Protein AF-A0A7L9BY11-F1 (afdb_monomer_lite)

Sequence (146 aa):
MDKNAKIKVGVSAGLLALAVGLYFWTSTGAIDVPDTDDTRTYWYCTEAQKSFSLSGPQSATDVRMVRRSLAGDAETPSARRSEKVNVVQALSPYSGKYTGVPAVKCPKCGEIFEERDDAGQPRNCPKCGTDPTADEPPPESPTQPE

Structure (mmCIF, N/CA/C/O backbone):
data_AF-A0A7L9BY11-F1
#
_entry.id   AF-A0A7L9BY11-F1
#
loop_
_atom_site.group_PDB
_atom_site.id
_atom_site.type_symbol
_atom_site.label_atom_id
_atom_site.label_alt_id
_atom_site.label_comp_id
_atom_site.label_asym_id
_atom_site.label_entity_id
_atom_site.label_seq_id
_atom_site.pdbx_PDB_ins_code
_atom_site.Cartn_x
_atom_site.Cartn_y
_atom_site.Cartn_z
_atom_site.occupancy
_atom_site.B_iso_or_equiv
_atom_site.auth_seq_id
_atom_site.auth_comp_id
_atom_site.auth_asym_id
_atom_site.auth_atom_id
_atom_site.pdbx_PDB_model_num
ATOM 1 N N . MET A 1 1 ? 39.161 -11.912 -53.872 1.00 53.38 1 MET A N 1
ATOM 2 C CA . MET A 1 1 ? 38.139 -11.786 -52.808 1.00 53.38 1 MET A CA 1
ATOM 3 C C . MET A 1 1 ? 37.625 -13.172 -52.474 1.00 53.38 1 MET A C 1
ATOM 5 O O . MET A 1 1 ? 36.821 -13.720 -53.223 1.00 53.38 1 MET A O 1
ATOM 9 N N . ASP A 1 2 ? 38.148 -13.752 -51.399 1.00 54.22 2 ASP A N 1
ATOM 10 C CA . ASP A 1 2 ? 37.860 -15.119 -50.980 1.00 54.22 2 ASP A CA 1
ATOM 11 C C . ASP A 1 2 ? 36.375 -15.340 -50.701 1.00 54.22 2 ASP A C 1
ATOM 13 O O . ASP A 1 2 ? 35.759 -14.646 -49.888 1.00 54.22 2 ASP A O 1
ATOM 17 N N . LYS A 1 3 ? 35.798 -16.351 -51.361 1.00 59.38 3 LYS A N 1
ATOM 18 C CA . LYS A 1 3 ? 34.407 -16.791 -51.153 1.00 59.38 3 LYS A CA 1
ATOM 19 C C . LYS A 1 3 ? 34.126 -17.085 -49.671 1.00 59.38 3 LYS A C 1
ATOM 21 O O . LYS A 1 3 ? 33.031 -16.816 -49.185 1.00 59.38 3 LYS A O 1
ATOM 26 N N . ASN A 1 4 ? 35.153 -17.509 -48.937 1.00 59.31 4 ASN A N 1
ATOM 27 C CA . ASN A 1 4 ? 35.103 -17.786 -47.504 1.00 59.31 4 ASN A CA 1
ATOM 28 C C . ASN A 1 4 ? 34.907 -16.530 -46.635 1.00 59.31 4 ASN A C 1
ATOM 30 O O . ASN A 1 4 ? 34.325 -16.629 -45.558 1.00 59.31 4 ASN A O 1
ATOM 34 N N . ALA A 1 5 ? 35.339 -15.346 -47.087 1.00 59.44 5 ALA A N 1
ATOM 35 C CA . ALA A 1 5 ? 35.132 -14.096 -46.351 1.00 59.44 5 ALA A CA 1
ATOM 36 C C . ALA A 1 5 ? 33.681 -13.599 -46.470 1.00 59.44 5 ALA A C 1
ATOM 38 O O . ALA A 1 5 ? 33.098 -13.152 -45.487 1.00 59.44 5 ALA A O 1
ATOM 39 N N . LYS A 1 6 ? 33.058 -13.753 -47.648 1.00 56.91 6 LYS A N 1
ATOM 40 C CA . LYS A 1 6 ? 31.658 -13.351 -47.882 1.00 56.91 6 LYS A CA 1
ATOM 41 C C . LYS A 1 6 ? 30.661 -14.202 -47.088 1.00 56.91 6 LYS A C 1
ATOM 43 O O . LYS A 1 6 ? 29.692 -13.666 -46.561 1.00 56.91 6 LYS A O 1
ATOM 48 N N . ILE A 1 7 ? 30.926 -15.503 -46.951 1.00 67.56 7 ILE A N 1
ATOM 49 C CA . ILE A 1 7 ? 30.073 -16.419 -46.176 1.00 67.56 7 ILE A CA 1
ATOM 50 C C . ILE A 1 7 ? 30.144 -16.091 -44.676 1.00 67.56 7 ILE A C 1
ATOM 52 O O . ILE A 1 7 ? 29.112 -16.026 -44.015 1.00 67.56 7 ILE A O 1
ATOM 56 N N . LYS A 1 8 ? 31.339 -15.800 -44.141 1.00 60.94 8 LYS A N 1
ATOM 57 C CA . LYS A 1 8 ? 31.513 -15.447 -42.720 1.00 60.94 8 LYS A CA 1
ATOM 58 C C . LYS A 1 8 ? 30.801 -14.145 -42.340 1.00 60.94 8 LYS A C 1
ATOM 60 O O . LYS A 1 8 ? 30.159 -14.100 -41.296 1.00 60.94 8 LYS A O 1
ATOM 65 N N . VAL A 1 9 ? 30.863 -13.127 -43.202 1.00 69.19 9 VAL A N 1
ATOM 66 C CA . VAL A 1 9 ? 30.178 -11.839 -42.982 1.00 69.19 9 VAL A CA 1
ATOM 67 C C . VAL A 1 9 ? 28.652 -11.986 -43.059 1.00 69.19 9 VAL A C 1
ATOM 69 O O . VAL A 1 9 ? 27.933 -11.367 -42.277 1.00 69.19 9 VAL A O 1
ATOM 72 N N . GLY A 1 10 ? 28.144 -12.843 -43.952 1.00 69.56 10 GLY A N 1
ATOM 73 C CA . GLY A 1 10 ? 26.708 -13.127 -44.044 1.00 69.56 10 GLY A CA 1
ATOM 74 C C . GLY A 1 10 ? 26.154 -13.829 -42.800 1.00 69.56 10 GLY A C 1
ATOM 75 O O . GLY A 1 10 ? 25.101 -13.450 -42.293 1.00 69.56 10 GLY A O 1
ATOM 76 N N . VAL A 1 11 ? 26.891 -14.807 -42.263 1.00 74.06 11 VAL A N 1
ATOM 77 C CA . VAL A 1 11 ? 26.480 -15.552 -41.059 1.00 74.06 11 VAL A CA 1
ATOM 78 C C . VAL A 1 11 ? 26.507 -14.665 -39.812 1.00 74.06 11 VAL A C 1
ATOM 80 O O . VAL A 1 11 ? 25.577 -14.718 -39.008 1.00 74.06 11 VAL A O 1
ATOM 83 N N . SER A 1 12 ? 27.522 -13.806 -39.659 1.00 73.50 12 SER A N 1
ATOM 84 C CA . SER A 1 12 ? 27.594 -12.895 -38.511 1.00 73.50 12 SER A CA 1
ATOM 85 C C . SER A 1 12 ? 26.471 -11.858 -38.525 1.00 73.50 12 SER A C 1
ATOM 87 O O . SER A 1 12 ? 25.883 -11.592 -37.483 1.00 73.50 12 SER A O 1
ATOM 89 N N . ALA A 1 13 ? 26.132 -11.307 -39.696 1.00 77.94 13 ALA A N 1
ATOM 90 C CA . ALA A 1 13 ? 25.023 -10.363 -39.828 1.00 77.94 13 ALA A CA 1
ATOM 91 C C . ALA A 1 13 ? 23.664 -11.024 -39.529 1.00 77.94 13 ALA A C 1
ATOM 93 O O . ALA A 1 13 ? 22.828 -10.425 -38.855 1.00 77.94 13 ALA A O 1
ATOM 94 N N . GLY A 1 14 ? 23.469 -12.273 -39.968 1.00 82.19 14 GLY A N 1
ATOM 95 C CA . GLY A 1 14 ? 22.258 -13.046 -39.679 1.00 82.19 14 GLY A CA 1
ATOM 96 C C . GLY A 1 14 ? 22.066 -13.323 -38.186 1.00 82.19 14 GLY A C 1
ATOM 97 O O . GLY A 1 14 ? 20.981 -13.093 -37.659 1.00 82.19 14 GLY A O 1
ATOM 98 N N . LEU A 1 15 ? 23.124 -13.741 -37.483 1.00 83.56 15 LEU A N 1
ATOM 99 C CA . LEU A 1 15 ? 23.082 -13.958 -36.030 1.00 83.56 15 LEU A CA 1
ATOM 100 C C . LEU A 1 15 ? 22.786 -12.670 -35.256 1.00 83.56 15 LEU A C 1
ATOM 102 O O . LEU A 1 15 ? 22.026 -12.698 -34.291 1.00 83.56 15 LEU A O 1
ATOM 106 N N . LEU A 1 16 ? 23.349 -11.542 -35.692 1.00 85.25 16 LEU A N 1
ATOM 107 C CA . LEU A 1 16 ? 23.141 -10.249 -35.040 1.00 85.25 16 LEU A CA 1
ATOM 108 C C . LEU A 1 16 ? 21.697 -9.760 -35.225 1.00 85.25 16 LEU A C 1
ATOM 110 O O . LEU A 1 16 ? 21.071 -9.325 -34.263 1.00 85.25 16 LEU A O 1
ATOM 114 N N . ALA A 1 17 ? 21.130 -9.918 -36.423 1.00 83.38 17 ALA A N 1
ATOM 115 C CA . ALA A 1 17 ? 19.723 -9.611 -36.677 1.00 83.38 17 ALA A CA 1
ATOM 116 C C . ALA A 1 17 ? 18.775 -10.504 -35.856 1.00 83.38 17 ALA A C 1
ATOM 118 O O . ALA A 1 17 ? 17.784 -10.019 -35.313 1.00 83.38 17 ALA A O 1
ATOM 119 N N . LEU A 1 18 ? 19.103 -11.792 -35.713 1.00 84.56 18 LEU A N 1
ATOM 120 C CA . LEU A 1 18 ? 18.311 -12.744 -34.932 1.00 84.56 18 LEU A CA 1
ATOM 121 C C . LEU A 1 18 ? 18.376 -12.429 -33.429 1.00 84.56 18 LEU A C 1
ATOM 123 O O . LEU A 1 18 ? 17.349 -12.442 -32.756 1.00 84.56 18 LEU A O 1
ATOM 127 N N . ALA A 1 19 ? 19.550 -12.051 -32.915 1.00 83.62 19 ALA A N 1
ATOM 128 C CA . ALA A 1 19 ? 19.715 -11.611 -31.531 1.00 83.62 19 ALA A CA 1
ATOM 129 C C . ALA A 1 19 ? 18.934 -10.320 -31.231 1.00 83.62 19 ALA A C 1
ATOM 131 O O . ALA A 1 19 ? 18.273 -10.232 -30.199 1.00 83.62 19 ALA A O 1
ATOM 132 N N . VAL A 1 20 ? 18.954 -9.339 -32.141 1.00 83.62 20 VAL A N 1
ATOM 133 C CA . VAL A 1 20 ? 18.178 -8.095 -31.991 1.00 83.62 20 VAL A CA 1
ATOM 134 C C . VAL A 1 20 ? 16.675 -8.369 -32.068 1.00 83.62 20 VAL A C 1
ATOM 136 O O . VAL A 1 20 ? 15.919 -7.825 -31.267 1.00 83.62 20 VAL A O 1
ATOM 139 N N . GLY A 1 21 ? 16.238 -9.247 -32.976 1.00 81.38 21 GLY A N 1
ATOM 140 C CA . GLY A 1 21 ? 14.839 -9.664 -33.079 1.00 81.38 21 GLY A CA 1
ATOM 141 C C . GLY A 1 21 ? 14.340 -10.371 -31.817 1.00 81.38 21 GLY A C 1
ATOM 142 O O . GLY A 1 21 ? 13.270 -10.038 -31.315 1.00 81.38 21 GLY A O 1
ATOM 143 N N . LEU A 1 22 ? 15.138 -11.285 -31.253 1.00 81.25 22 LEU A N 1
ATOM 144 C CA . LEU A 1 22 ? 14.827 -11.940 -29.978 1.00 81.25 22 LEU A CA 1
ATOM 145 C C . LEU A 1 22 ? 14.803 -10.945 -28.817 1.00 81.25 22 LEU A C 1
ATOM 147 O O . LEU A 1 22 ? 13.892 -10.995 -27.997 1.00 81.25 22 LEU A O 1
ATOM 151 N N . TYR A 1 23 ? 15.752 -10.008 -28.770 1.00 80.12 23 TYR A N 1
ATOM 152 C CA . TYR A 1 23 ? 15.766 -8.962 -27.751 1.00 80.12 23 TYR A CA 1
ATOM 153 C C . TYR A 1 23 ? 14.482 -8.124 -27.797 1.00 80.12 23 TYR A C 1
ATOM 155 O O . TYR A 1 23 ? 13.833 -7.971 -26.768 1.00 80.12 23 TYR A O 1
ATOM 163 N N . PHE A 1 24 ? 14.060 -7.673 -28.983 1.00 77.00 24 PHE A N 1
ATOM 164 C CA . PHE A 1 24 ? 12.824 -6.898 -29.162 1.00 77.00 24 PHE A CA 1
ATOM 165 C C . PHE A 1 24 ? 11.550 -7.705 -28.860 1.00 77.00 24 PHE A C 1
ATOM 167 O O . PHE A 1 24 ? 10.586 -7.174 -28.310 1.00 77.00 24 PHE A O 1
ATOM 174 N N . TRP A 1 25 ? 11.540 -9.002 -29.182 1.00 70.50 25 TRP A N 1
ATOM 175 C CA . TRP A 1 25 ? 10.428 -9.888 -28.832 1.00 70.50 25 TRP A CA 1
ATOM 176 C C . TRP A 1 25 ? 10.331 -10.063 -27.312 1.00 70.50 25 TRP A C 1
ATOM 178 O O . TRP A 1 25 ? 9.256 -9.937 -26.739 1.00 70.50 25 TRP A O 1
ATOM 188 N N . THR A 1 26 ? 11.452 -10.301 -26.630 1.00 68.12 26 THR A N 1
ATOM 189 C CA . THR A 1 26 ? 11.452 -10.489 -25.169 1.00 68.12 26 THR A CA 1
ATOM 190 C C . THR A 1 26 ? 11.222 -9.195 -24.382 1.00 68.12 26 THR A C 1
ATOM 192 O O . THR A 1 26 ? 10.656 -9.249 -23.295 1.00 68.12 26 THR A O 1
ATOM 195 N N . SER A 1 27 ? 11.597 -8.028 -24.915 1.00 62.12 27 SER A N 1
ATOM 196 C CA . SER A 1 27 ? 11.446 -6.740 -24.222 1.00 62.12 27 SER A CA 1
ATOM 197 C C . SER A 1 27 ? 10.051 -6.120 -24.334 1.00 62.12 27 SER A C 1
ATOM 199 O O . SER A 1 27 ? 9.725 -5.226 -23.558 1.00 62.12 27 SER A O 1
ATOM 201 N N . THR A 1 28 ? 9.204 -6.607 -25.246 1.00 58.94 28 THR A N 1
ATOM 202 C CA . THR A 1 28 ? 7.790 -6.191 -25.338 1.00 58.94 28 THR A CA 1
ATOM 203 C C . THR A 1 28 ? 6.874 -6.949 -24.377 1.00 58.94 28 THR A C 1
ATOM 205 O O . THR A 1 28 ? 5.695 -6.623 -24.280 1.00 58.94 28 THR A O 1
ATOM 208 N N . GLY A 1 29 ? 7.411 -7.889 -23.593 1.00 52.03 29 GLY A N 1
ATOM 209 C CA . GLY A 1 29 ? 6.720 -8.542 -22.480 1.00 52.03 29 GLY A CA 1
ATOM 210 C C . GLY A 1 29 ? 6.534 -7.640 -21.258 1.00 52.03 29 GLY A C 1
ATOM 211 O O . GLY A 1 29 ? 6.698 -8.110 -20.133 1.00 52.03 29 GLY A O 1
ATOM 212 N N . ALA A 1 30 ? 6.218 -6.356 -21.454 1.00 50.78 30 ALA A N 1
ATOM 213 C CA . ALA A 1 30 ? 5.637 -5.553 -20.392 1.00 50.78 30 ALA A CA 1
ATOM 214 C C . ALA A 1 30 ? 4.298 -6.212 -20.062 1.00 50.78 30 ALA A C 1
ATOM 216 O O . ALA A 1 30 ? 3.322 -6.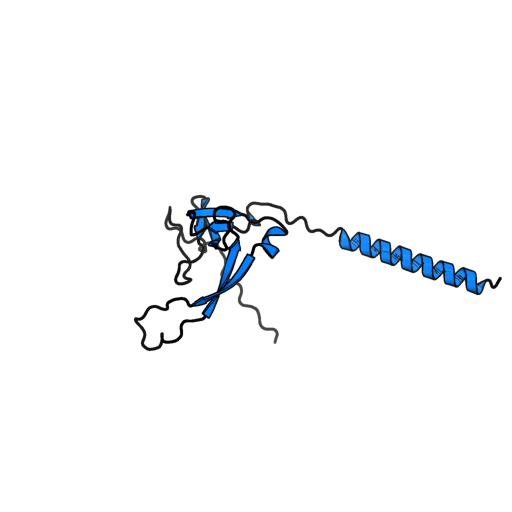073 -20.793 1.00 50.78 30 ALA A O 1
ATOM 217 N N . ILE A 1 31 ? 4.299 -7.036 -19.017 1.00 51.31 31 ILE A N 1
ATOM 218 C CA . ILE A 1 31 ? 3.078 -7.534 -18.409 1.00 51.31 31 ILE A CA 1
ATOM 219 C C . ILE A 1 31 ? 2.357 -6.270 -17.953 1.00 51.31 31 ILE A C 1
ATOM 221 O O . ILE A 1 31 ? 2.720 -5.684 -16.932 1.00 51.31 31 ILE A O 1
ATOM 225 N N . ASP A 1 32 ? 1.396 -5.812 -18.754 1.00 49.28 32 ASP A N 1
ATOM 226 C CA . ASP A 1 32 ? 0.355 -4.909 -18.298 1.00 49.28 32 ASP A CA 1
ATOM 227 C C . ASP A 1 32 ? -0.341 -5.672 -17.178 1.00 49.28 32 ASP A C 1
ATOM 229 O O . ASP A 1 32 ? -1.215 -6.499 -17.427 1.00 49.28 32 ASP A O 1
ATOM 233 N N . VAL A 1 33 ? 0.138 -5.491 -15.944 1.00 49.84 33 VAL A N 1
ATOM 234 C CA . VAL A 1 33 ? -0.576 -5.949 -14.760 1.00 49.84 33 VAL A CA 1
ATOM 235 C C . VAL A 1 33 ? -1.893 -5.196 -14.839 1.00 49.84 33 VAL A C 1
ATOM 237 O O . VAL A 1 33 ? -1.875 -3.966 -14.711 1.00 49.84 33 VAL A O 1
ATOM 240 N N . PRO A 1 34 ? -3.005 -5.880 -15.156 1.00 48.09 34 PRO A N 1
ATOM 241 C CA . PRO A 1 34 ? -4.259 -5.189 -15.357 1.00 48.09 34 PRO A CA 1
ATOM 242 C C . PRO A 1 34 ? -4.559 -4.436 -14.062 1.00 48.09 34 PRO A C 1
ATOM 244 O O . PRO A 1 34 ? -4.440 -5.012 -12.983 1.00 48.09 34 PRO A O 1
ATOM 247 N N . ASP A 1 35 ? -4.890 -3.147 -14.153 1.00 52.00 35 ASP A N 1
ATOM 248 C CA . ASP A 1 35 ? -5.332 -2.319 -13.017 1.00 52.00 35 ASP A CA 1
ATOM 249 C C . ASP A 1 35 ? -6.783 -2.693 -12.659 1.00 52.00 35 ASP A C 1
ATOM 251 O O . ASP A 1 35 ? -7.708 -1.884 -12.714 1.00 52.00 35 ASP A O 1
ATOM 255 N N . THR A 1 36 ? -6.999 -3.984 -12.412 1.00 55.97 36 THR A N 1
ATOM 256 C CA . THR A 1 36 ? -8.236 -4.550 -11.882 1.00 55.97 36 THR A CA 1
ATOM 257 C C . THR A 1 36 ? -8.296 -4.301 -10.379 1.00 55.97 36 THR A C 1
ATOM 259 O O . THR A 1 36 ? -7.268 -4.237 -9.709 1.00 55.97 36 THR A O 1
ATOM 262 N N . ASP A 1 37 ? -9.502 -4.180 -9.824 1.00 56.12 37 ASP A N 1
ATOM 263 C CA . ASP A 1 37 ? -9.706 -3.913 -8.388 1.00 56.12 37 ASP A CA 1
ATOM 264 C C . ASP A 1 37 ? -9.043 -4.984 -7.489 1.00 56.12 37 ASP A C 1
ATOM 266 O O . ASP A 1 37 ? -8.661 -4.684 -6.358 1.00 56.12 37 ASP A O 1
ATOM 270 N N . ASP A 1 38 ? -8.845 -6.191 -8.039 1.00 52.34 38 ASP A N 1
ATOM 271 C CA . ASP A 1 38 ? -8.228 -7.362 -7.400 1.00 52.34 38 ASP A CA 1
ATOM 272 C C . ASP A 1 38 ? -6.686 -7.325 -7.349 1.00 52.34 38 ASP A C 1
ATOM 274 O O . ASP A 1 38 ? -6.077 -8.040 -6.559 1.00 52.34 38 ASP A O 1
ATOM 278 N N . THR A 1 39 ? -6.026 -6.502 -8.172 1.00 54.03 39 THR A N 1
ATOM 279 C CA . THR A 1 39 ? -4.550 -6.377 -8.226 1.00 54.03 39 THR A CA 1
ATOM 280 C C . THR A 1 39 ? -4.046 -5.064 -7.626 1.00 54.03 39 THR A C 1
ATOM 282 O O . THR A 1 39 ? -2.833 -4.855 -7.512 1.00 54.03 39 THR A O 1
ATOM 285 N N . ARG A 1 40 ? -4.951 -4.162 -7.220 1.00 64.25 40 ARG A N 1
ATOM 286 C CA . ARG A 1 40 ? -4.578 -2.906 -6.565 1.00 64.25 40 ARG A CA 1
ATOM 287 C C . ARG A 1 40 ? -4.056 -3.168 -5.165 1.00 64.25 40 ARG A C 1
ATOM 289 O O . ARG A 1 40 ? -4.785 -3.590 -4.274 1.00 64.25 40 ARG A O 1
ATOM 296 N N . THR A 1 41 ? -2.797 -2.803 -4.949 1.00 74.88 41 THR A N 1
ATOM 297 C CA . THR A 1 41 ? -2.281 -2.656 -3.588 1.00 74.88 41 THR A CA 1
ATOM 298 C C . THR A 1 41 ? -2.868 -1.385 -2.983 1.00 74.88 41 THR A C 1
ATOM 300 O O . THR A 1 41 ? -2.621 -0.267 -3.451 1.00 74.88 41 THR A O 1
ATOM 303 N N . TYR A 1 42 ? -3.703 -1.561 -1.963 1.00 85.94 42 TYR A N 1
ATOM 304 C CA . TYR A 1 42 ? -4.261 -0.452 -1.207 1.00 85.94 42 TYR A CA 1
ATOM 305 C C . TYR A 1 42 ? -3.270 -0.005 -0.137 1.00 85.94 42 TYR A C 1
ATOM 307 O O . TYR A 1 42 ? -2.629 -0.810 0.538 1.00 85.94 42 TYR A O 1
ATOM 315 N N . TRP A 1 43 ? -3.180 1.306 0.037 1.00 89.50 43 TRP A N 1
ATOM 316 C CA . TRP A 1 43 ? -2.357 1.952 1.046 1.00 89.50 43 TRP A CA 1
ATOM 317 C C . TRP A 1 43 ? -3.208 2.916 1.855 1.00 89.50 43 TRP A C 1
ATOM 319 O O . TRP A 1 43 ? -4.142 3.528 1.338 1.00 89.50 43 TRP A O 1
ATOM 329 N N . TYR A 1 44 ? -2.878 3.085 3.128 1.00 89.56 44 TYR A N 1
ATOM 330 C CA . TYR A 1 44 ? -3.585 3.984 4.026 1.00 89.56 44 TYR A CA 1
ATOM 331 C C . TYR A 1 44 ? -2.616 5.002 4.612 1.00 89.56 44 TYR A C 1
ATOM 333 O O . TYR A 1 44 ? -1.611 4.647 5.220 1.00 89.56 44 TYR A O 1
ATOM 341 N N . CYS A 1 45 ? -2.885 6.290 4.409 1.00 90.62 45 CYS A N 1
ATOM 342 C CA . CYS A 1 45 ? -2.088 7.353 5.005 1.00 90.62 45 CYS A CA 1
ATOM 343 C C . CYS A 1 45 ? -2.537 7.578 6.451 1.00 90.62 45 CYS A C 1
ATOM 345 O O . CYS A 1 45 ? -3.635 8.086 6.677 1.00 90.62 45 CYS A O 1
ATOM 347 N N . THR A 1 46 ? -1.673 7.280 7.420 1.00 87.56 46 THR A N 1
ATOM 348 C CA . THR A 1 46 ? -1.998 7.437 8.847 1.00 87.56 46 THR A CA 1
ATOM 349 C C . THR A 1 46 ? -2.114 8.900 9.291 1.00 87.56 46 THR A C 1
ATOM 351 O O . THR A 1 46 ? -2.945 9.207 10.139 1.00 87.56 46 THR A O 1
ATOM 354 N N . GLU A 1 47 ? -1.358 9.829 8.685 1.00 89.25 47 GLU A N 1
ATOM 355 C CA . GLU A 1 47 ? -1.463 11.272 8.987 1.00 89.25 47 GLU A CA 1
ATOM 356 C C . GLU A 1 47 ? -2.760 11.893 8.441 1.00 89.25 47 GLU A C 1
ATOM 358 O O . GLU A 1 47 ? -3.387 12.711 9.107 1.00 89.25 47 GLU A O 1
ATOM 363 N N . ALA A 1 48 ? -3.156 11.525 7.218 1.00 88.06 48 ALA A N 1
ATOM 364 C CA . ALA A 1 48 ? -4.310 12.122 6.538 1.00 88.06 48 ALA A CA 1
ATOM 365 C C . ALA A 1 48 ? -5.611 11.326 6.724 1.00 88.06 48 ALA A C 1
ATOM 367 O O . ALA A 1 48 ? -6.661 11.804 6.302 1.00 88.06 48 ALA A O 1
ATOM 368 N N . GLN A 1 49 ? -5.528 10.120 7.299 1.00 89.75 49 GLN A N 1
ATOM 369 C CA . GLN A 1 49 ? -6.628 9.163 7.447 1.00 89.75 49 GLN A CA 1
ATOM 370 C C . GLN A 1 49 ? -7.380 8.912 6.131 1.00 89.75 49 GLN A C 1
ATOM 372 O O . GLN A 1 49 ? -8.606 8.975 6.059 1.00 89.75 49 GLN A O 1
ATOM 377 N N . LYS A 1 50 ? -6.621 8.690 5.052 1.00 88.31 50 LYS A N 1
ATOM 378 C CA . LYS A 1 50 ? -7.153 8.485 3.698 1.00 88.31 50 LYS A CA 1
ATOM 379 C C . LYS A 1 50 ? -6.449 7.334 3.003 1.00 88.31 50 LYS A C 1
ATOM 381 O O . LYS A 1 50 ? -5.218 7.251 3.032 1.00 88.31 50 LYS A O 1
ATOM 386 N N . SER A 1 51 ? -7.234 6.494 2.337 1.00 89.31 51 SER A N 1
ATOM 387 C CA . SER A 1 51 ? -6.732 5.437 1.468 1.00 89.31 51 SER A CA 1
ATOM 388 C C . SER A 1 51 ? -6.278 5.985 0.115 1.00 89.31 51 SER A C 1
ATOM 390 O O . SER A 1 51 ? -6.890 6.908 -0.420 1.00 89.31 51 SER A O 1
ATOM 392 N N . PHE A 1 52 ? -5.252 5.377 -0.465 1.00 88.31 52 PHE A N 1
ATOM 393 C CA . PHE A 1 52 ? -4.785 5.615 -1.827 1.00 88.31 52 PHE A CA 1
ATOM 394 C C . PHE A 1 52 ? -4.289 4.302 -2.444 1.00 88.31 52 PHE A C 1
ATOM 396 O O . PHE A 1 52 ? -4.045 3.328 -1.737 1.00 88.31 52 PHE A O 1
ATOM 403 N N . SER A 1 53 ? -4.153 4.260 -3.765 1.00 84.06 53 SER A N 1
ATOM 404 C CA . SER A 1 53 ? -3.605 3.111 -4.489 1.00 84.06 53 SER A CA 1
ATOM 405 C C . SER A 1 53 ? -2.290 3.498 -5.145 1.00 84.06 53 SER A C 1
ATOM 407 O O . SER A 1 53 ? -2.201 4.570 -5.746 1.00 84.06 53 SER A O 1
ATOM 409 N N . LEU A 1 54 ? -1.301 2.613 -5.080 1.00 78.56 54 LEU A N 1
ATOM 410 C CA . LEU A 1 54 ? -0.121 2.698 -5.935 1.00 78.56 54 LEU A CA 1
ATOM 411 C C . LEU A 1 54 ? -0.335 1.740 -7.108 1.00 78.56 54 LEU A C 1
ATOM 413 O O . LEU A 1 54 ? -0.534 0.546 -6.894 1.00 78.56 54 LEU A O 1
ATOM 417 N N . SER A 1 55 ? -0.329 2.257 -8.337 1.00 67.06 55 SER A N 1
ATOM 418 C CA . SER A 1 55 ? -0.460 1.446 -9.551 1.00 67.06 55 SER A CA 1
ATOM 419 C C . SER A 1 55 ? 0.856 1.400 -10.333 1.00 67.06 55 SER A C 1
ATOM 421 O O . SER A 1 55 ? 1.631 2.360 -10.374 1.00 67.06 55 SER A O 1
ATOM 423 N N . GLY A 1 56 ? 1.129 0.247 -10.949 1.00 66.19 56 GLY A N 1
ATOM 424 C CA . GLY A 1 56 ? 2.263 0.056 -11.852 1.00 66.19 56 GLY A CA 1
ATOM 425 C C . GLY A 1 56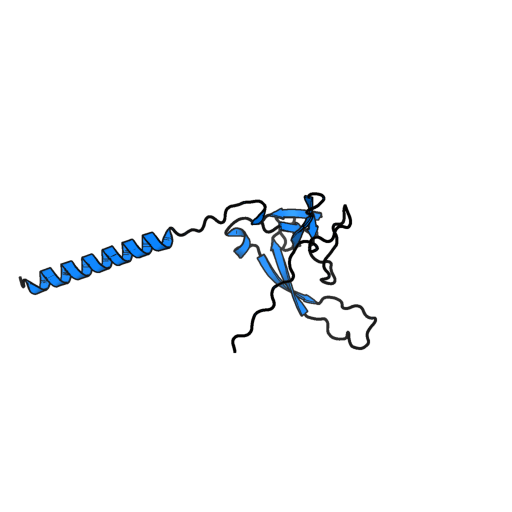 ? 3.648 0.294 -11.213 1.00 66.19 56 GLY A C 1
ATOM 426 O O . GLY A 1 56 ? 3.849 -0.010 -10.032 1.00 66.19 56 GLY A O 1
ATOM 427 N N . PRO A 1 57 ? 4.633 0.818 -11.973 1.00 57.78 57 PRO A N 1
ATOM 428 C CA . PRO A 1 57 ? 6.034 0.918 -11.544 1.00 57.78 57 PRO A CA 1
ATOM 429 C C . PRO A 1 57 ? 6.285 1.898 -10.383 1.00 57.78 57 PRO A C 1
ATOM 431 O O . PRO A 1 57 ? 7.338 1.825 -9.754 1.00 57.78 57 PRO A O 1
ATOM 434 N N . GLN A 1 58 ? 5.325 2.773 -10.058 1.00 58.00 58 GLN A N 1
ATOM 435 C CA . GLN A 1 58 ? 5.413 3.699 -8.917 1.00 58.00 58 GLN A CA 1
ATOM 436 C C . GLN A 1 58 ? 5.420 2.960 -7.572 1.00 58.00 58 GLN A C 1
ATOM 438 O O . GLN A 1 58 ? 6.060 3.400 -6.621 1.00 58.00 58 GLN A O 1
ATOM 443 N N . SER A 1 59 ? 4.798 1.777 -7.509 1.00 61.81 59 SER A N 1
ATOM 444 C CA . SER A 1 59 ? 4.832 0.918 -6.318 1.00 61.81 59 SER A CA 1
ATOM 445 C C . SER A 1 59 ? 6.254 0.509 -5.902 1.00 61.81 59 SER A C 1
ATOM 447 O O . SER A 1 59 ? 6.503 0.300 -4.720 1.00 61.81 59 SER A O 1
ATOM 449 N N . ALA A 1 60 ? 7.208 0.432 -6.837 1.00 59.81 60 ALA A N 1
ATOM 450 C CA . ALA A 1 60 ? 8.575 0.008 -6.540 1.00 59.81 60 ALA A CA 1
ATOM 451 C C . ALA A 1 60 ? 9.472 1.145 -6.015 1.00 59.81 60 ALA A C 1
ATOM 453 O O . ALA A 1 60 ? 10.396 0.883 -5.248 1.00 59.81 60 ALA A O 1
ATOM 454 N N . THR A 1 61 ? 9.228 2.397 -6.422 1.00 64.44 61 THR A N 1
ATOM 455 C CA . THR A 1 61 ? 10.026 3.563 -5.992 1.00 64.44 61 THR A CA 1
ATOM 456 C C . THR A 1 61 ? 9.468 4.234 -4.751 1.00 64.44 61 THR A C 1
ATOM 458 O O . THR A 1 61 ? 10.226 4.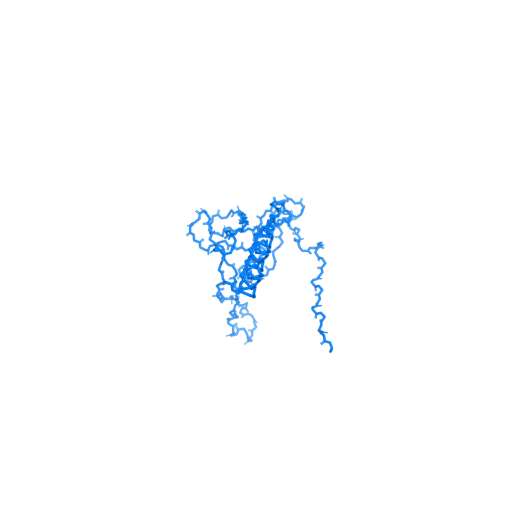771 -3.945 1.00 64.44 61 THR A O 1
ATOM 461 N N . ASP A 1 62 ? 8.148 4.185 -4.587 1.00 78.12 62 ASP A N 1
ATOM 462 C CA . ASP A 1 62 ? 7.452 4.935 -3.548 1.00 78.12 62 ASP A CA 1
ATOM 463 C C . ASP A 1 62 ? 7.265 4.108 -2.277 1.00 78.12 62 ASP A C 1
ATOM 465 O O . ASP A 1 62 ? 6.741 4.610 -1.287 1.00 78.12 62 ASP A O 1
ATOM 469 N N . VAL A 1 63 ? 7.736 2.859 -2.272 1.00 82.81 63 VAL A N 1
ATOM 470 C CA . VAL A 1 63 ? 7.676 1.943 -1.136 1.00 82.81 63 VAL A CA 1
ATOM 471 C C . VAL A 1 63 ? 9.075 1.688 -0.585 1.00 82.81 63 VAL A C 1
ATOM 473 O O . VAL A 1 63 ? 10.014 1.375 -1.311 1.00 82.81 63 VAL A O 1
ATOM 476 N N . ARG A 1 64 ? 9.220 1.782 0.738 1.00 83.38 64 ARG A N 1
ATOM 477 C CA . ARG A 1 64 ? 10.467 1.494 1.452 1.00 83.38 64 ARG A CA 1
ATOM 478 C C . ARG A 1 64 ? 10.232 0.570 2.639 1.00 83.38 64 ARG A C 1
ATOM 480 O O . ARG A 1 64 ? 9.220 0.669 3.330 1.00 83.38 64 ARG A O 1
ATOM 487 N N . MET A 1 65 ? 11.215 -0.274 2.934 1.00 79.38 65 MET A N 1
ATOM 488 C CA . MET A 1 65 ? 11.249 -1.019 4.191 1.00 79.38 65 MET A CA 1
ATOM 489 C C . MET A 1 65 ? 11.892 -0.172 5.286 1.00 79.38 65 MET A C 1
ATOM 491 O O . MET A 1 65 ? 13.020 0.301 5.144 1.00 79.38 65 MET A O 1
ATOM 495 N N . VAL A 1 66 ? 11.184 -0.002 6.398 1.00 76.44 66 VAL A N 1
ATOM 496 C CA . VAL A 1 66 ? 11.669 0.703 7.584 1.00 76.44 66 VAL A CA 1
ATOM 497 C C . VAL A 1 66 ? 11.694 -0.261 8.757 1.00 76.44 66 VAL A C 1
ATOM 499 O O . VAL A 1 66 ? 10.730 -0.973 9.016 1.00 76.44 66 VAL A O 1
ATOM 502 N N . ARG A 1 67 ? 12.793 -0.270 9.511 1.00 73.88 67 ARG A N 1
ATOM 503 C CA . ARG A 1 67 ? 12.840 -0.975 10.794 1.00 73.88 67 ARG A CA 1
ATOM 504 C C . ARG A 1 67 ? 12.106 -0.153 11.842 1.00 73.88 67 ARG A C 1
ATOM 506 O O . ARG A 1 67 ? 12.581 0.921 12.210 1.00 73.88 67 ARG A O 1
ATOM 513 N N . ARG A 1 68 ? 10.985 -0.670 12.340 1.00 68.25 68 ARG A N 1
ATOM 514 C CA . ARG A 1 68 ? 10.245 -0.091 13.461 1.00 68.25 68 ARG A CA 1
ATOM 515 C C . ARG A 1 68 ? 10.413 -1.000 14.677 1.00 68.25 68 ARG A C 1
ATOM 517 O O . ARG A 1 68 ? 10.340 -2.219 14.575 1.00 68.25 68 ARG A O 1
ATOM 524 N N . SER A 1 69 ? 10.686 -0.404 15.829 1.00 62.03 69 SER A N 1
ATOM 525 C CA . SER A 1 69 ? 10.554 -1.083 17.116 1.00 62.03 69 SER A CA 1
ATOM 526 C C . SER A 1 69 ? 9.086 -1.034 17.515 1.00 62.03 69 SER A C 1
ATOM 528 O O . SER A 1 69 ? 8.590 0.051 17.820 1.00 62.03 69 SER A O 1
ATOM 530 N N . LEU A 1 70 ? 8.400 -2.175 17.470 1.00 60.59 70 LEU A N 1
ATOM 531 C CA . LEU A 1 70 ? 7.058 -2.291 18.036 1.00 60.59 70 LEU A CA 1
ATOM 532 C C . LEU A 1 70 ? 7.195 -2.331 19.562 1.00 60.59 70 LEU A C 1
ATOM 534 O O . LEU A 1 70 ? 8.093 -2.992 20.098 1.00 60.59 70 LEU A O 1
ATOM 538 N N . ALA A 1 71 ? 6.361 -1.564 20.259 1.00 55.78 71 ALA A N 1
ATO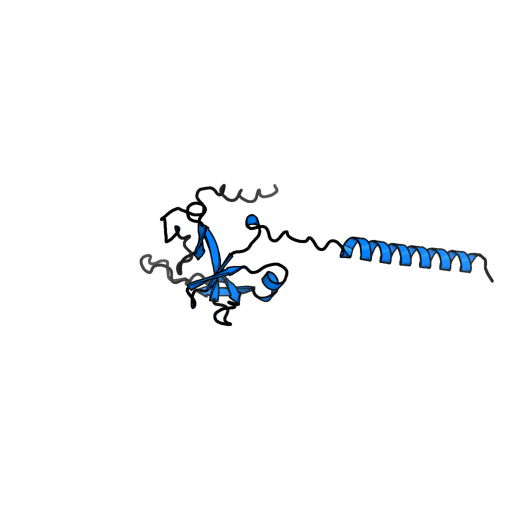M 539 C CA . ALA A 1 71 ? 6.267 -1.652 21.707 1.00 55.78 71 ALA A CA 1
ATOM 540 C C . ALA A 1 71 ? 5.507 -2.943 22.029 1.00 55.78 71 ALA A C 1
ATOM 542 O O . ALA A 1 71 ? 4.299 -3.003 21.844 1.00 55.78 71 ALA A O 1
ATOM 543 N N . GLY A 1 72 ? 6.225 -3.993 22.432 1.00 50.72 72 GLY A N 1
ATOM 544 C CA . GLY A 1 72 ? 5.590 -5.191 22.976 1.00 50.72 72 GLY A CA 1
ATOM 545 C C . GLY A 1 72 ? 4.932 -4.866 24.315 1.00 50.72 72 GLY A C 1
ATOM 546 O O . GLY A 1 72 ? 5.499 -4.106 25.107 1.00 50.72 72 GLY A O 1
ATOM 547 N N . ASP A 1 73 ? 3.748 -5.425 24.557 1.00 47.81 73 ASP A N 1
ATOM 548 C CA . ASP A 1 73 ? 3.002 -5.226 25.797 1.00 47.81 73 ASP A CA 1
ATOM 549 C C . ASP A 1 73 ? 3.866 -5.582 27.014 1.00 47.81 73 ASP A C 1
ATOM 551 O O . ASP A 1 73 ? 4.419 -6.679 27.139 1.00 47.81 73 ASP A O 1
ATOM 555 N N . ALA A 1 74 ? 3.995 -4.620 27.927 1.00 46.62 74 ALA A N 1
ATOM 556 C CA . ALA A 1 74 ? 4.892 -4.660 29.079 1.00 46.62 74 ALA A CA 1
ATOM 557 C C . ALA A 1 74 ? 4.450 -5.630 30.199 1.00 46.62 74 ALA A C 1
ATOM 559 O O . ALA A 1 74 ? 4.917 -5.509 31.331 1.00 46.62 74 ALA A O 1
ATOM 560 N N . GLU A 1 75 ? 3.563 -6.587 29.916 1.00 51.66 75 GLU A N 1
ATOM 561 C CA . GLU A 1 75 ? 3.002 -7.498 30.923 1.00 51.66 75 GLU A CA 1
ATOM 562 C C . GLU A 1 75 ? 3.753 -8.831 31.048 1.00 51.66 75 GLU A C 1
ATOM 564 O O . GLU A 1 75 ? 3.510 -9.587 31.987 1.00 51.66 75 GLU A O 1
ATOM 569 N N . THR A 1 76 ? 4.726 -9.119 30.174 1.00 47.34 76 THR A N 1
ATOM 570 C CA . THR A 1 76 ? 5.576 -10.314 30.308 1.00 47.34 76 THR A CA 1
ATOM 571 C C . THR A 1 76 ? 7.035 -9.946 30.618 1.00 47.34 76 THR A C 1
ATOM 573 O O . THR A 1 76 ? 7.643 -9.144 29.908 1.00 47.34 76 THR A O 1
ATOM 576 N N . PRO A 1 77 ? 7.671 -10.544 31.650 1.00 47.78 77 PRO A N 1
ATOM 577 C CA . PRO A 1 77 ? 9.055 -10.230 32.027 1.00 47.78 77 PRO A CA 1
ATOM 578 C C . PRO A 1 77 ? 10.107 -10.611 30.964 1.00 47.78 77 PRO A C 1
ATOM 580 O O . PRO A 1 77 ? 11.281 -10.265 31.106 1.00 47.78 77 PRO A O 1
ATOM 583 N N . SER A 1 78 ? 9.705 -11.289 29.885 1.00 46.47 78 SER A N 1
ATOM 584 C CA . SER A 1 78 ? 10.522 -11.577 28.701 1.00 46.47 78 SER A CA 1
ATOM 585 C C . SER A 1 78 ? 10.503 -10.464 27.637 1.00 46.47 78 SER A C 1
ATOM 587 O O . SER A 1 78 ? 11.342 -10.491 26.735 1.00 46.47 78 SER A O 1
ATOM 589 N N . ALA A 1 79 ? 9.640 -9.444 27.752 1.00 45.47 79 ALA A N 1
ATOM 590 C CA . ALA A 1 79 ? 9.422 -8.375 26.762 1.00 45.47 79 ALA A CA 1
ATOM 591 C C . ALA A 1 79 ? 10.530 -7.294 26.695 1.00 45.47 79 ALA A C 1
ATOM 593 O O . ALA A 1 79 ? 10.301 -6.159 26.283 1.00 45.47 79 ALA A O 1
ATOM 594 N N . ARG A 1 80 ? 11.775 -7.614 27.080 1.00 43.62 80 ARG A N 1
ATOM 595 C CA . ARG A 1 80 ? 12.917 -6.677 26.983 1.00 43.62 80 ARG A CA 1
ATOM 596 C C . ARG A 1 80 ? 13.546 -6.577 25.591 1.00 43.62 80 ARG A C 1
ATOM 598 O O . ARG A 1 80 ? 14.498 -5.816 25.417 1.00 43.62 80 ARG A O 1
ATOM 605 N N . ARG A 1 81 ? 13.047 -7.301 24.590 1.00 48.03 81 ARG A N 1
ATOM 606 C CA . ARG A 1 81 ? 13.408 -7.043 23.193 1.00 48.03 81 ARG A CA 1
ATOM 607 C C . ARG A 1 81 ? 12.285 -6.256 22.554 1.00 48.03 81 ARG A C 1
ATOM 609 O O . ARG A 1 81 ? 11.260 -6.824 22.215 1.00 48.03 81 ARG A O 1
ATOM 616 N N . SER A 1 82 ? 12.522 -4.966 22.340 1.00 53.38 82 SER A N 1
ATOM 617 C CA . SER A 1 82 ? 11.890 -4.273 21.226 1.00 53.38 82 SER A CA 1
ATOM 618 C C . SER A 1 82 ? 12.183 -5.087 19.968 1.00 53.38 82 SER A C 1
ATOM 620 O O . SER A 1 82 ? 13.310 -5.106 19.461 1.00 53.38 82 SER A O 1
ATOM 622 N N . GLU A 1 83 ? 11.196 -5.855 19.523 1.00 58.72 83 GLU A N 1
ATOM 623 C CA . GLU A 1 83 ? 11.329 -6.638 18.313 1.00 58.72 83 GLU A CA 1
ATOM 624 C C . GLU A 1 83 ? 11.383 -5.645 17.153 1.00 58.72 83 GLU A C 1
ATOM 626 O O . GLU A 1 83 ? 10.490 -4.817 16.949 1.00 58.72 83 GLU A O 1
ATOM 631 N N . LYS A 1 84 ? 12.529 -5.622 16.467 1.00 61.56 84 LYS A N 1
ATOM 632 C CA . LYS A 1 84 ? 12.736 -4.754 15.311 1.00 61.56 84 LYS A CA 1
ATOM 633 C C . LYS A 1 84 ? 12.062 -5.429 14.131 1.00 61.56 84 LYS A C 1
ATOM 635 O O . LYS A 1 84 ? 12.666 -6.291 13.498 1.00 61.56 84 LYS A O 1
ATOM 640 N N . VAL A 1 85 ? 10.833 -5.028 13.847 1.00 67.12 85 VAL A N 1
ATOM 641 C CA . VAL A 1 85 ? 10.074 -5.539 12.709 1.00 67.12 85 VAL A CA 1
ATOM 642 C C . VAL A 1 85 ? 10.351 -4.656 11.496 1.00 67.12 85 VAL A C 1
ATOM 644 O O . VAL A 1 85 ? 10.447 -3.428 11.598 1.00 67.12 85 VAL A O 1
ATOM 647 N N . ASN A 1 86 ? 10.540 -5.283 10.336 1.00 71.12 86 ASN A N 1
ATOM 648 C CA . ASN A 1 86 ? 10.584 -4.557 9.073 1.00 71.12 86 ASN A CA 1
ATOM 649 C C . ASN A 1 86 ? 9.141 -4.247 8.673 1.00 71.12 86 ASN A C 1
ATOM 651 O O . ASN A 1 86 ? 8.361 -5.156 8.416 1.00 71.12 86 ASN A O 1
ATOM 655 N N . VAL A 1 87 ? 8.797 -2.966 8.642 1.00 75.56 87 VAL A N 1
ATOM 656 C CA . VAL A 1 87 ? 7.484 -2.474 8.234 1.00 75.56 87 VAL A CA 1
ATOM 657 C C . VAL A 1 87 ? 7.631 -1.801 6.882 1.00 75.56 87 VAL A C 1
ATOM 659 O O . VAL A 1 87 ? 8.565 -1.029 6.650 1.00 75.56 87 VAL A O 1
ATOM 662 N N . VAL A 1 88 ? 6.706 -2.097 5.982 1.00 83.38 88 VAL A N 1
ATOM 663 C CA . VAL A 1 88 ? 6.663 -1.485 4.661 1.00 83.38 88 VAL A CA 1
ATOM 664 C C . VAL A 1 88 ? 5.937 -0.141 4.761 1.00 83.38 88 VAL A C 1
ATOM 666 O O . VAL A 1 88 ? 4.860 -0.061 5.344 1.00 83.38 88 VAL A O 1
ATOM 669 N N . GLN A 1 89 ? 6.534 0.924 4.223 1.00 87.06 89 GLN A N 1
ATOM 670 C CA . GLN A 1 89 ? 5.939 2.259 4.177 1.00 87.06 89 GLN A CA 1
ATOM 671 C C . GLN A 1 89 ? 5.926 2.812 2.755 1.00 87.06 89 GLN A C 1
ATOM 673 O O . GLN A 1 89 ? 6.963 2.811 2.094 1.00 87.06 89 GLN A O 1
ATOM 678 N N . ALA A 1 90 ? 4.793 3.364 2.334 1.00 88.69 90 ALA A N 1
ATOM 679 C CA . ALA A 1 90 ? 4.632 4.082 1.076 1.00 88.69 90 ALA A CA 1
ATOM 680 C C . ALA A 1 90 ? 4.682 5.604 1.259 1.00 88.69 90 ALA A C 1
ATOM 682 O O . ALA A 1 90 ? 4.218 6.141 2.273 1.00 88.69 90 ALA A O 1
ATOM 683 N N . LEU A 1 91 ? 5.204 6.308 0.257 1.00 89.31 91 LEU A N 1
ATOM 684 C CA . LEU A 1 91 ? 5.097 7.753 0.123 1.00 89.31 91 LEU A CA 1
ATOM 685 C C . LEU A 1 91 ? 3.629 8.123 -0.102 1.00 89.31 91 LEU A C 1
ATOM 687 O O . LEU A 1 91 ? 3.006 7.732 -1.083 1.00 89.31 91 LEU A O 1
ATOM 691 N N . SER A 1 92 ? 3.066 8.877 0.833 1.00 88.81 92 SER A N 1
ATOM 692 C CA . SER A 1 92 ? 1.686 9.325 0.745 1.00 88.81 92 SER A CA 1
ATOM 693 C C . SER A 1 92 ? 1.584 10.564 -0.147 1.00 88.81 92 SER A C 1
ATOM 695 O O . SER A 1 92 ? 2.257 11.564 0.134 1.00 88.81 92 SER A O 1
ATOM 697 N N . PRO A 1 93 ? 0.688 10.572 -1.151 1.00 88.00 93 PRO A N 1
ATOM 698 C CA . PRO A 1 93 ? 0.434 11.756 -1.970 1.00 88.00 93 PRO A CA 1
ATOM 699 C C . PRO A 1 93 ? -0.251 12.880 -1.176 1.00 88.00 93 PRO A C 1
ATOM 701 O O . PRO A 1 93 ? -0.248 14.029 -1.606 1.00 88.00 93 PRO A O 1
ATOM 704 N N . TYR A 1 94 ? -0.836 12.567 -0.013 1.00 89.06 94 TYR A N 1
ATOM 705 C CA . TYR A 1 94 ? -1.536 13.542 0.824 1.00 89.06 94 TYR A CA 1
ATOM 706 C C . TYR A 1 94 ? -0.603 14.297 1.771 1.00 89.06 94 TYR A C 1
ATOM 708 O O . TYR A 1 94 ? -0.835 15.473 2.036 1.00 89.06 94 TYR A O 1
ATOM 716 N N . SER A 1 95 ? 0.422 13.628 2.309 1.00 88.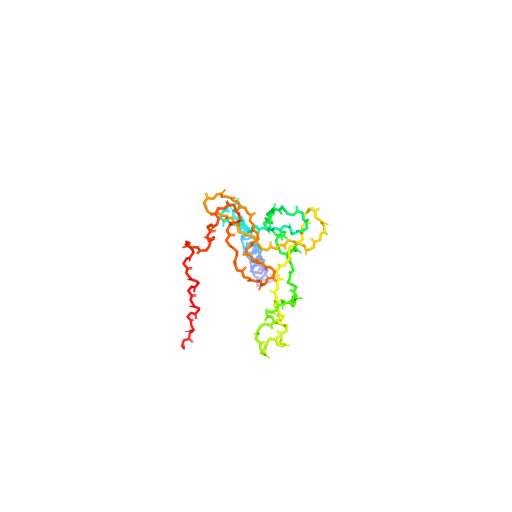19 95 SER A N 1
ATOM 717 C CA . SER A 1 95 ? 1.356 14.225 3.277 1.00 88.19 95 SER A CA 1
ATOM 718 C C . SER A 1 95 ? 2.731 14.536 2.681 1.00 88.19 95 SER A C 1
ATOM 720 O O . SER A 1 95 ? 3.502 15.269 3.296 1.00 88.19 95 SER A O 1
ATOM 722 N N . GLY A 1 96 ? 3.072 13.970 1.517 1.00 87.75 96 GLY A N 1
ATOM 723 C CA . GLY A 1 96 ? 4.422 14.042 0.948 1.00 87.75 96 GLY A CA 1
ATOM 724 C C . GLY A 1 96 ? 5.472 13.303 1.787 1.00 87.75 96 GLY A C 1
ATOM 725 O O . GLY A 1 96 ? 6.670 13.530 1.624 1.00 87.75 96 GLY A O 1
ATOM 726 N N . LYS A 1 97 ? 5.039 12.438 2.714 1.00 88.25 97 LYS A N 1
ATOM 727 C CA . LYS A 1 97 ? 5.893 11.664 3.622 1.00 88.25 97 LYS A CA 1
ATOM 728 C C . LYS A 1 97 ? 5.592 10.177 3.507 1.00 88.25 97 LYS A C 1
ATOM 730 O O . LYS A 1 97 ? 4.512 9.773 3.087 1.00 88.25 97 LYS A O 1
ATOM 735 N N . TYR A 1 98 ? 6.533 9.354 3.954 1.00 88.25 98 TYR A N 1
ATOM 736 C CA . TYR A 1 98 ? 6.371 7.901 4.038 1.00 88.25 98 TYR A CA 1
ATOM 737 C C . TYR A 1 98 ? 5.501 7.500 5.235 1.00 88.25 98 TYR A C 1
ATOM 739 O O . TYR A 1 98 ? 5.989 7.010 6.253 1.00 88.25 98 TYR A O 1
ATOM 747 N N . THR A 1 99 ? 4.211 7.787 5.120 1.00 88.06 99 THR A N 1
ATOM 748 C CA . THR A 1 99 ? 3.181 7.518 6.132 1.00 88.06 99 THR A CA 1
ATOM 749 C C . THR A 1 99 ? 2.089 6.593 5.602 1.00 88.06 99 THR A C 1
ATOM 751 O O . THR A 1 99 ? 1.117 6.339 6.307 1.00 88.06 99 THR A O 1
ATOM 754 N N . GLY A 1 100 ? 2.217 6.121 4.359 1.00 88.69 100 GLY A N 1
ATOM 755 C CA . GLY A 1 100 ? 1.368 5.076 3.811 1.00 88.69 100 GLY A CA 1
ATOM 756 C C . GLY A 1 100 ? 1.727 3.734 4.431 1.00 88.69 100 GLY A C 1
ATOM 757 O O . GLY A 1 100 ? 2.886 3.334 4.379 1.00 88.69 100 GLY A O 1
ATOM 758 N N . VAL A 1 101 ? 0.753 3.046 5.008 1.00 88.12 101 VAL A N 1
ATOM 759 C CA . VAL A 1 101 ? 0.880 1.662 5.481 1.00 88.12 101 VAL A CA 1
ATOM 760 C C . VAL A 1 101 ? 0.042 0.735 4.598 1.00 88.12 101 VAL A C 1
ATOM 762 O O . VAL A 1 101 ? -0.893 1.229 3.957 1.00 88.12 101 VAL A O 1
ATOM 765 N N . PRO A 1 102 ? 0.358 -0.570 4.530 1.00 87.25 102 PRO A N 1
ATOM 766 C CA . PRO A 1 102 ? -0.480 -1.539 3.834 1.00 87.25 102 PRO A CA 1
ATOM 767 C C . PRO A 1 102 ? -1.930 -1.475 4.322 1.00 87.25 102 PRO A C 1
ATOM 769 O O . PRO A 1 102 ? -2.195 -1.331 5.521 1.00 87.25 102 PRO A O 1
ATOM 772 N N . ALA A 1 103 ? -2.862 -1.533 3.379 1.00 88.50 103 ALA A N 1
ATOM 773 C CA . ALA A 1 103 ? -4.285 -1.430 3.645 1.00 88.50 103 ALA A CA 1
ATOM 774 C C . ALA A 1 103 ? -5.051 -2.564 2.971 1.00 88.50 103 ALA A C 1
ATOM 776 O O . ALA A 1 103 ? -4.638 -3.092 1.940 1.00 88.50 103 ALA A O 1
ATOM 777 N N . VAL A 1 104 ? -6.206 -2.885 3.538 1.00 85.94 104 VAL A N 1
ATOM 778 C CA . VAL A 1 104 ? -7.122 -3.910 3.044 1.00 85.94 104 VAL A CA 1
ATOM 779 C C . VAL A 1 104 ? -8.500 -3.311 2.822 1.00 85.94 104 VAL A C 1
ATOM 781 O O . VAL A 1 104 ? -8.924 -2.389 3.524 1.00 85.94 104 VAL A O 1
ATOM 784 N N . LYS A 1 105 ? -9.210 -3.835 1.824 1.00 85.81 105 LYS A N 1
ATOM 785 C CA . LYS A 1 105 ? -10.596 -3.475 1.531 1.00 85.81 105 LYS A CA 1
ATOM 786 C C . LYS A 1 105 ? -11.517 -4.481 2.203 1.00 85.81 105 LYS A C 1
ATOM 788 O O . LYS A 1 105 ? -11.403 -5.679 1.979 1.00 85.81 105 LYS A O 1
ATOM 793 N N . CYS A 1 106 ? -12.456 -4.004 3.011 1.00 85.75 106 CYS A N 1
ATOM 794 C CA . CYS A 1 106 ? -13.437 -4.874 3.640 1.00 85.75 106 CYS A CA 1
ATOM 795 C C . CYS A 1 106 ? -14.364 -5.490 2.577 1.00 85.75 106 CYS A C 1
ATOM 797 O O . CYS A 1 106 ? -15.032 -4.731 1.867 1.00 85.75 106 CYS A O 1
ATOM 799 N N . PRO A 1 107 ? -14.513 -6.825 2.519 1.00 83.12 107 PRO A N 1
ATOM 800 C CA . PRO A 1 107 ? -15.387 -7.471 1.537 1.00 83.12 107 PRO A CA 1
ATOM 801 C C . PRO A 1 107 ? -16.873 -7.162 1.776 1.00 83.12 107 PRO A C 1
ATOM 803 O O . PRO A 1 107 ? -17.669 -7.119 0.843 1.00 83.12 107 PRO A O 1
ATOM 806 N N . LYS A 1 108 ? -17.262 -6.889 3.029 1.00 83.38 108 LYS A N 1
ATOM 807 C CA . LYS A 1 108 ? -18.664 -6.667 3.408 1.00 83.38 108 LYS A CA 1
ATOM 808 C C . LYS A 1 108 ? -19.157 -5.248 3.133 1.00 83.38 108 LYS A C 1
ATOM 810 O O . LYS A 1 108 ? -20.298 -5.064 2.721 1.00 83.38 108 LYS A O 1
ATOM 815 N N . CYS A 1 109 ? -18.340 -4.236 3.430 1.00 85.00 109 CYS A N 1
ATOM 816 C CA . CYS A 1 109 ? -18.756 -2.830 3.350 1.00 85.00 109 CYS A CA 1
ATOM 817 C C . CYS A 1 109 ? -17.922 -1.977 2.386 1.00 85.00 109 CYS A C 1
ATOM 819 O O . CYS A 1 109 ? -18.229 -0.796 2.223 1.00 85.00 109 CYS A O 1
ATOM 821 N N . GLY A 1 110 ? -16.880 -2.545 1.769 1.00 85.19 110 GLY A N 1
ATOM 822 C CA . GLY A 1 110 ? -16.010 -1.867 0.807 1.00 85.19 110 GLY A CA 1
ATOM 823 C C . GLY A 1 110 ? -15.062 -0.826 1.407 1.00 85.19 110 GLY A C 1
ATOM 824 O O . GLY A 1 110 ? -14.351 -0.165 0.656 1.00 85.19 110 GLY A O 1
ATOM 825 N N . GLU A 1 111 ? -15.052 -0.657 2.731 1.00 87.75 111 GLU A N 1
ATOM 826 C CA . GLU A 1 111 ? -14.187 0.306 3.416 1.00 87.75 111 GLU A CA 1
ATOM 827 C C . GLU A 1 111 ? -12.721 -0.123 3.319 1.00 87.75 111 GLU A C 1
ATOM 829 O O . GLU A 1 111 ? -12.412 -1.282 3.592 1.00 87.75 111 GLU A O 1
ATOM 834 N N . ILE A 1 112 ? -11.824 0.802 2.972 1.00 87.94 112 ILE A N 1
ATOM 835 C CA . ILE A 1 112 ? -10.380 0.549 2.923 1.00 87.94 112 ILE A CA 1
ATOM 836 C C . ILE A 1 112 ? -9.745 1.090 4.195 1.00 87.94 112 ILE A C 1
ATOM 838 O O . ILE A 1 112 ? -9.904 2.265 4.525 1.00 87.94 112 ILE A O 1
ATOM 842 N N . PHE A 1 113 ? -9.008 0.242 4.898 1.00 88.06 113 PHE A N 1
ATOM 843 C CA . PHE A 1 113 ? -8.412 0.578 6.181 1.00 88.06 113 PHE A CA 1
ATOM 844 C C . PHE A 1 113 ? -7.053 -0.098 6.347 1.00 88.06 113 PHE A C 1
ATOM 846 O O . PHE A 1 113 ? -6.701 -1.019 5.618 1.00 88.06 113 PHE A O 1
ATOM 853 N N . GLU A 1 114 ? -6.281 0.401 7.300 1.00 87.12 114 GLU A N 1
ATOM 854 C CA . GLU A 1 114 ? -5.013 -0.175 7.741 1.00 87.12 114 GLU A CA 1
ATOM 855 C C . GLU A 1 114 ? -5.141 -1.676 8.058 1.00 87.12 114 GLU A C 1
ATOM 857 O O . GLU A 1 114 ? -5.976 -2.065 8.872 1.00 87.12 114 GLU A O 1
ATOM 862 N N . GLU A 1 115 ? -4.291 -2.509 7.447 1.00 83.00 115 GLU A N 1
ATOM 863 C CA . GLU A 1 115 ? -4.293 -3.962 7.679 1.00 83.00 115 GLU A CA 1
ATOM 864 C C . GLU A 1 115 ? -3.931 -4.303 9.130 1.00 83.00 115 GLU A C 1
ATOM 866 O O . GLU A 1 115 ? -4.535 -5.188 9.737 1.00 83.00 115 GLU A O 1
ATOM 871 N N . ARG A 1 116 ? -2.940 -3.596 9.687 1.00 80.25 116 ARG A N 1
ATOM 872 C CA . ARG A 1 116 ? -2.343 -3.892 10.992 1.00 80.25 116 ARG A CA 1
ATOM 873 C C . ARG A 1 116 ? -2.229 -2.660 11.863 1.00 80.25 116 ARG A C 1
ATOM 875 O O . ARG A 1 116 ? -1.765 -1.629 11.390 1.00 80.25 116 ARG A O 1
ATOM 882 N N . ASP A 1 117 ? -2.566 -2.811 13.136 1.00 73.75 117 ASP A N 1
ATOM 883 C CA . ASP A 1 117 ? -2.432 -1.745 14.122 1.00 73.75 117 ASP A CA 1
ATOM 884 C C . ASP A 1 117 ? -0.972 -1.405 14.466 1.00 73.75 117 ASP A C 1
ATOM 886 O O . ASP A 1 117 ? -0.011 -2.001 13.969 1.00 73.75 117 ASP A O 1
ATOM 890 N N . ASP A 1 118 ? -0.800 -0.430 15.360 1.00 69.38 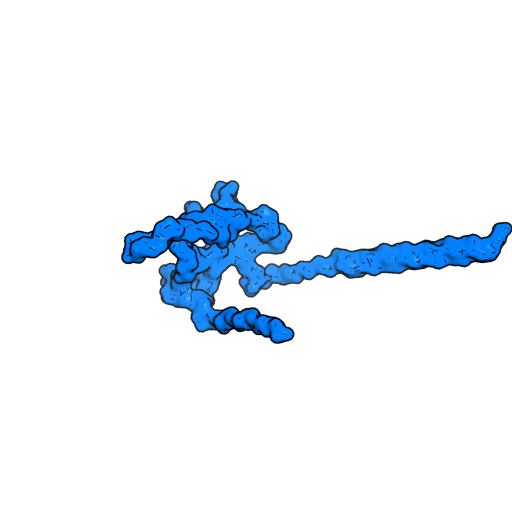118 ASP A N 1
ATOM 891 C CA . ASP A 1 118 ? 0.510 -0.005 15.856 1.00 69.38 118 ASP A CA 1
ATOM 892 C C . ASP A 1 118 ? 1.283 -1.113 16.598 1.00 69.38 118 ASP A C 1
ATOM 894 O O . ASP A 1 118 ? 2.496 -0.978 16.773 1.00 69.38 118 ASP A O 1
ATOM 898 N N . ALA A 1 119 ? 0.616 -2.201 17.003 1.00 66.38 119 ALA A N 1
ATOM 899 C CA . ALA A 1 119 ? 1.218 -3.399 17.587 1.00 66.38 119 ALA A CA 1
ATOM 900 C C . ALA A 1 119 ? 1.515 -4.489 16.536 1.00 66.38 119 ALA A C 1
ATOM 902 O O . ALA A 1 119 ? 2.105 -5.522 16.856 1.00 66.38 119 ALA A O 1
ATOM 903 N N . GLY A 1 120 ? 1.163 -4.259 15.268 1.00 67.25 120 GLY A N 1
ATOM 904 C CA . GLY A 1 120 ? 1.331 -5.207 14.169 1.00 67.25 120 GLY A CA 1
ATOM 905 C C . GLY A 1 120 ? 0.244 -6.283 14.103 1.00 67.25 120 GLY A C 1
ATOM 906 O O . GLY A 1 120 ? 0.379 -7.221 13.306 1.00 67.25 120 GLY A O 1
ATOM 907 N N . GLN A 1 121 ? -0.816 -6.168 14.908 1.00 71.19 121 GLN A N 1
ATOM 908 C CA . GLN A 1 121 ? -1.930 -7.109 14.922 1.00 71.19 121 GLN A CA 1
ATOM 909 C C . GLN A 1 121 ? -2.916 -6.793 13.792 1.00 71.19 121 GLN A C 1
ATOM 911 O O . GLN A 1 121 ? -3.195 -5.618 13.540 1.00 71.19 121 GLN A O 1
ATOM 916 N N . PRO A 1 122 ? -3.447 -7.814 13.095 1.00 73.81 122 PRO A N 1
ATOM 917 C CA . PRO A 1 122 ? -4.450 -7.611 12.057 1.00 73.81 122 PRO A CA 1
ATOM 918 C C . PRO A 1 122 ? -5.708 -6.962 12.641 1.00 73.81 122 PRO A C 1
ATOM 920 O O . PRO A 1 122 ? -6.147 -7.308 13.741 1.00 73.81 122 PRO A O 1
ATOM 923 N N . ARG A 1 123 ? -6.298 -6.013 11.911 1.00 76.56 123 ARG A N 1
ATOM 924 C CA . ARG A 1 123 ? -7.487 -5.285 12.368 1.00 76.56 123 ARG A CA 1
ATOM 925 C C . ARG A 1 123 ? -8.754 -5.808 11.709 1.00 76.56 123 ARG A C 1
ATOM 927 O O . ARG A 1 123 ? -8.801 -6.062 10.509 1.00 76.56 123 ARG A O 1
ATOM 934 N N . ASN A 1 124 ? -9.827 -5.851 12.492 1.00 85.56 124 ASN A N 1
ATOM 935 C CA . ASN A 1 124 ? -11.176 -5.968 11.952 1.00 85.56 124 ASN A CA 1
ATOM 936 C C . ASN A 1 124 ? -11.596 -4.653 11.293 1.00 85.56 124 ASN A C 1
ATOM 938 O O . ASN A 1 124 ? -11.169 -3.571 11.702 1.00 85.56 124 ASN A O 1
ATOM 942 N N . CYS A 1 125 ? -12.498 -4.738 10.315 1.00 86.12 125 CYS A N 1
ATOM 943 C CA . CYS A 1 125 ? -13.013 -3.557 9.641 1.00 86.12 125 CYS A CA 1
ATOM 944 C C . CYS A 1 125 ? -13.619 -2.564 10.655 1.00 86.12 125 CYS A C 1
ATOM 946 O O . CYS A 1 125 ? -14.578 -2.921 11.348 1.00 86.12 125 CYS A O 1
ATOM 948 N N . PRO A 1 126 ? -13.167 -1.297 10.701 1.00 85.06 126 PRO A N 1
ATOM 949 C CA . PRO A 1 126 ? -13.625 -0.323 11.697 1.00 85.06 126 PRO A CA 1
ATOM 950 C C . PRO A 1 126 ? -15.109 0.046 11.555 1.00 85.06 126 PRO A C 1
ATOM 952 O O . PRO A 1 126 ? -15.720 0.553 12.490 1.00 85.06 126 PRO A O 1
ATOM 955 N N . LYS A 1 127 ? -15.706 -0.210 10.385 1.00 85.50 127 LYS A N 1
ATOM 956 C CA . LYS A 1 127 ? -17.092 0.155 10.071 1.00 85.50 127 LYS A CA 1
ATOM 957 C C . LYS A 1 127 ? -18.100 -0.946 10.379 1.00 85.50 127 LYS A C 1
ATOM 959 O O . LYS A 1 127 ? -19.236 -0.651 10.732 1.00 85.50 127 LYS A O 1
ATOM 964 N N . CYS A 1 128 ? -17.717 -2.209 10.192 1.00 86.12 128 CYS A N 1
ATOM 965 C CA . CYS A 1 128 ? -18.643 -3.341 10.307 1.00 86.12 128 CYS A CA 1
ATOM 966 C C . CYS A 1 128 ? -18.130 -4.498 11.175 1.00 86.12 128 CYS A C 1
ATOM 968 O O . CYS A 1 128 ? -18.835 -5.496 11.315 1.00 86.12 128 CYS A O 1
ATOM 970 N N . GLY A 1 129 ? -16.918 -4.390 11.728 1.00 82.44 129 GLY A N 1
ATOM 971 C CA . GLY A 1 129 ? -16.312 -5.378 12.622 1.00 82.44 129 GLY A CA 1
ATOM 972 C C . GLY A 1 129 ? -15.964 -6.715 11.968 1.00 82.44 129 GLY A C 1
ATOM 973 O O . GLY A 1 129 ? -15.614 -7.650 12.675 1.00 82.44 129 GLY A O 1
ATOM 974 N N . THR A 1 130 ? -16.086 -6.830 10.643 1.00 81.88 130 THR A N 1
ATOM 975 C CA . THR A 1 130 ? -15.776 -8.071 9.920 1.00 81.88 130 THR A CA 1
ATOM 976 C C . THR A 1 130 ? -14.267 -8.231 9.785 1.00 81.88 130 THR A C 1
ATOM 978 O O . THR A 1 130 ? -13.581 -7.262 9.450 1.00 81.88 130 THR A O 1
ATOM 981 N N . ASP A 1 131 ? -13.786 -9.442 10.045 1.00 76.44 131 ASP A N 1
ATOM 982 C CA . ASP A 1 131 ? -12.402 -9.842 9.815 1.00 76.44 131 ASP A CA 1
ATOM 983 C C . ASP A 1 131 ? -12.143 -9.893 8.296 1.00 76.44 131 ASP A C 1
ATOM 985 O O . ASP A 1 131 ? -12.837 -10.632 7.590 1.00 76.44 131 ASP A O 1
ATOM 989 N N . PRO A 1 132 ? -11.210 -9.082 7.763 1.00 68.19 132 PRO A N 1
ATOM 990 C CA . PRO A 1 132 ? -10.906 -9.062 6.335 1.00 68.19 132 PRO A CA 1
ATOM 991 C C . PRO A 1 132 ? -10.232 -10.351 5.833 1.00 68.19 132 PRO A C 1
ATOM 993 O O . PRO A 1 132 ? -10.268 -10.592 4.633 1.00 68.19 132 PRO A O 1
ATOM 996 N N . THR A 1 133 ? -9.663 -11.177 6.719 1.00 64.38 133 THR A N 1
ATOM 997 C CA . THR A 1 133 ? -8.973 -12.440 6.389 1.00 64.38 133 THR A CA 1
ATOM 998 C C . THR A 1 133 ? -9.849 -13.689 6.511 1.00 64.38 133 THR A C 1
ATOM 1000 O O . THR A 1 133 ? -9.393 -14.785 6.203 1.00 64.38 133 THR A O 1
ATOM 1003 N N . ALA A 1 134 ? -11.118 -13.557 6.915 1.00 59.25 134 ALA A N 1
ATOM 1004 C CA . ALA A 1 134 ? -12.000 -14.704 7.169 1.00 59.25 134 ALA A CA 1
ATOM 1005 C C . ALA A 1 134 ? -12.302 -15.581 5.934 1.00 59.25 134 ALA A C 1
ATOM 1007 O O . ALA A 1 134 ? -12.680 -16.739 6.106 1.00 59.25 134 ALA A O 1
ATOM 1008 N N . ASP A 1 135 ? -12.126 -15.050 4.720 1.00 54.94 135 ASP A N 1
ATOM 1009 C CA . ASP A 1 135 ? -12.308 -15.785 3.460 1.00 54.94 135 ASP A CA 1
ATOM 1010 C C . ASP A 1 135 ? -10.974 -16.166 2.784 1.00 54.94 135 ASP A C 1
ATOM 1012 O O . ASP A 1 135 ? -10.978 -16.855 1.762 1.00 54.94 135 ASP A O 1
ATOM 1016 N N . GLU A 1 136 ? -9.827 -15.744 3.332 1.00 51.34 136 GLU A N 1
ATOM 1017 C CA . GLU A 1 136 ? -8.517 -16.062 2.763 1.00 51.34 136 GLU A CA 1
ATOM 1018 C C . GLU A 1 136 ? -8.076 -17.443 3.283 1.00 51.34 136 GLU A C 1
ATOM 1020 O O . GLU A 1 136 ? -7.939 -17.629 4.498 1.00 51.34 136 GLU A O 1
ATOM 1025 N N . PRO A 1 137 ? -7.892 -18.458 2.414 1.00 47.75 137 PRO A N 1
ATOM 1026 C CA . PRO A 1 137 ? -7.362 -19.736 2.863 1.00 47.75 137 PRO A CA 1
ATOM 1027 C C . PRO A 1 137 ? -5.991 -19.494 3.513 1.00 47.75 137 PRO A C 1
ATOM 1029 O O . PRO A 1 137 ? -5.212 -18.684 3.003 1.00 47.75 137 PRO A O 1
ATOM 1032 N N . PRO A 1 138 ? -5.685 -20.158 4.644 1.00 46.53 138 PRO A N 1
ATOM 1033 C CA . PRO A 1 138 ? -4.426 -19.953 5.347 1.00 46.53 138 PRO A CA 1
ATOM 1034 C C . PRO A 1 138 ? -3.259 -20.141 4.373 1.00 46.53 138 PRO A C 1
ATOM 1036 O O . PRO A 1 138 ? -3.336 -21.043 3.533 1.00 46.53 138 PRO A O 1
ATOM 1039 N N . PRO A 1 139 ? -2.187 -19.330 4.471 1.00 50.50 139 PRO A N 1
ATOM 1040 C CA . PRO A 1 139 ? -1.049 -19.455 3.575 1.00 50.50 139 PRO A CA 1
ATOM 1041 C C . PRO A 1 139 ? -0.550 -20.897 3.636 1.00 50.50 139 PRO A C 1
ATOM 1043 O O . PRO A 1 139 ? -0.135 -21.370 4.701 1.00 50.50 139 PRO A O 1
ATOM 1046 N N . GLU A 1 140 ? -0.648 -21.609 2.509 1.00 49.19 140 GLU A N 1
ATOM 1047 C CA . GLU A 1 140 ? -0.108 -22.957 2.385 1.00 49.19 140 GLU A CA 1
ATOM 1048 C C . GLU A 1 140 ? 1.359 -22.881 2.801 1.00 49.19 140 GLU A C 1
ATOM 1050 O O . GLU A 1 140 ? 2.163 -22.139 2.229 1.00 49.19 140 GLU A O 1
ATOM 1055 N N . SER A 1 141 ? 1.676 -23.568 3.898 1.00 44.00 141 SER A N 1
ATOM 1056 C CA . SER A 1 141 ? 3.020 -23.565 4.461 1.00 44.00 141 SER A CA 1
ATOM 1057 C C . SER A 1 141 ? 4.000 -23.997 3.372 1.00 44.00 141 SER A C 1
ATOM 1059 O O . SER A 1 141 ? 3.703 -24.963 2.667 1.00 44.00 141 SER A O 1
ATOM 1061 N N . PRO A 1 142 ? 5.146 -23.313 3.202 1.00 52.09 142 PRO A N 1
ATOM 1062 C CA . PRO A 1 142 ? 6.089 -23.663 2.155 1.00 52.09 142 PRO A CA 1
ATOM 1063 C C . PRO A 1 142 ? 6.536 -25.108 2.363 1.00 52.09 142 PRO A C 1
ATOM 1065 O O . PRO A 1 142 ? 7.230 -25.418 3.333 1.00 52.09 142 PRO A O 1
ATOM 1068 N N . THR A 1 143 ? 6.108 -25.991 1.460 1.00 46.97 143 THR A N 1
ATOM 1069 C CA . THR A 1 143 ? 6.562 -27.376 1.384 1.00 46.97 143 THR A CA 1
ATOM 1070 C C . THR A 1 143 ? 8.080 -27.349 1.274 1.00 46.97 143 THR A C 1
ATOM 1072 O O . THR A 1 143 ? 8.629 -26.912 0.261 1.00 46.97 143 THR A O 1
ATOM 1075 N N . GLN A 1 144 ? 8.768 -27.746 2.345 1.00 42.91 144 GLN A N 1
ATOM 1076 C CA . GLN A 1 144 ? 10.212 -27.923 2.302 1.00 42.91 144 GLN A CA 1
ATOM 1077 C C . GLN A 1 144 ? 10.519 -29.037 1.291 1.00 42.91 144 GLN A C 1
ATOM 1079 O O . GLN A 1 144 ? 9.919 -30.107 1.396 1.00 42.91 144 GLN A O 1
ATOM 1084 N N . PRO A 1 145 ? 11.408 -28.812 0.310 1.00 59.94 145 PRO A N 1
ATOM 1085 C CA . PRO A 1 145 ? 11.908 -29.901 -0.513 1.00 59.94 145 PRO A CA 1
ATOM 1086 C C . PRO A 1 145 ? 12.749 -30.843 0.363 1.00 59.94 145 PRO A C 1
ATOM 1088 O O . PRO A 1 145 ? 13.662 -30.380 1.053 1.00 59.94 145 PRO A O 1
ATOM 1091 N N . GLU A 1 146 ? 12.387 -32.130 0.357 1.00 56.81 146 GLU A N 1
ATOM 1092 C CA . GLU A 1 146 ? 13.168 -33.244 0.925 1.00 56.81 146 GLU A CA 1
ATOM 1093 C C . GLU A 1 146 ? 14.501 -33.460 0.193 1.00 56.81 146 GLU A C 1
ATOM 1095 O O . GLU A 1 146 ? 14.548 -33.272 -1.048 1.00 56.81 146 GLU A O 1
#

Radius of gyration: 25.26 Å; chains: 1; bounding box: 57×48×85 Å

Secondary structure (DSSP, 8-state):
--HHHHHHHHHHHHHHHHHHHHHHHHHT--------TTT-EEEEETTTTEEEEE-TTHHHHSEEEEEEE----TTSTTTTS--EEEEEEEEPTTTSSEEEEEEEE-TTT--EEESB-TTSPBPPPTTT---TTTTSPP--------

pLDDT: mean 70.87, std 15.03, range [42.91, 90.62]

Foldseek 3Di:
DDPVVVVVVVVVVVVVVVVVVVVVVVVVPPPPPDPDPVPWFWWAQPVVRDIDTDDDPLCVVFKDWDFDQQQDDPPDPVSPDSPRDTFIFGQDPVPSDRRIHGWDQAPPPRDIDHQADSNRHGAADPPPRHRSCPPPDPPPPPDDDD